Protein AF-A0A060BSP0-F1 (afdb_monomer_lite)

Organism: NCBI:txid1216061

Sequence (88 aa):
MQDISYTHPRRGISECRQKGVETAVGDIIAFCDDDCQPTPDWLHYIIQRFAYEPNLGLLGGQIINIGFSGQHAYKGRTRWAGPNGQLA

Foldseek 3Di:
DPPDDDDDDPDDDVVVVVVQVVPDDDPDDDDDDPPDDDDPCRVVVVVVVCVVPVQAQDDADFDDDPPDPPDSDRPDPPPDQDRNNNND

Radius of gyration: 15.04 Å; chains: 1; bounding box: 38×35×35 Å

Secondary structure (DSSP, 8-state):
---------SS-HHHHHHHHHHH--SSS-----TT----TTHHHHHHHHHHH-TT----------TTSTT----SS------GGG---

Structure (mmCIF, N/CA/C/O backbone):
data_AF-A0A060BSP0-F1
#
_entry.id   AF-A0A060BSP0-F1
#
loop_
_atom_site.group_PDB
_atom_site.id
_atom_site.type_symbol
_atom_site.label_atom_id
_atom_site.label_alt_id
_atom_site.label_comp_id
_atom_site.label_asym_id
_atom_site.label_entity_id
_atom_site.label_seq_id
_atom_site.pdbx_PDB_ins_code
_atom_site.Cartn_x
_atom_site.Cartn_y
_atom_site.Cartn_z
_atom_site.occupancy
_atom_site.B_iso_or_equiv
_atom_site.auth_seq_id
_atom_site.auth_comp_id
_atom_site.auth_asym_id
_atom_site.auth_atom_id
_atom_site.pdbx_PDB_model_num
ATOM 1 N N . MET A 1 1 ? -19.299 -1.197 -7.370 1.00 45.03 1 MET A N 1
ATOM 2 C CA . MET A 1 1 ? -18.559 -0.152 -8.105 1.00 45.03 1 MET A CA 1
ATOM 3 C C . MET A 1 1 ? -17.208 -0.059 -7.424 1.00 45.03 1 MET A C 1
ATOM 5 O O . MET A 1 1 ? -17.198 -0.038 -6.203 1.00 45.03 1 MET A O 1
ATOM 9 N N . GLN A 1 2 ? -16.094 -0.160 -8.148 1.00 56.88 2 GLN A N 1
ATOM 10 C CA . GLN A 1 2 ? -14.799 0.173 -7.551 1.00 56.88 2 GLN A CA 1
ATOM 11 C C . GLN A 1 2 ? -14.702 1.695 -7.546 1.00 56.88 2 GLN A C 1
ATOM 13 O O . GLN A 1 2 ? -14.704 2.306 -8.615 1.00 56.88 2 GLN A O 1
ATOM 18 N N . ASP A 1 3 ? -14.685 2.289 -6.358 1.00 80.44 3 ASP A N 1
ATOM 19 C CA . ASP A 1 3 ? -14.545 3.732 -6.197 1.00 80.44 3 ASP A CA 1
ATOM 20 C C . ASP A 1 3 ? -13.079 4.106 -6.435 1.00 80.44 3 ASP A C 1
ATOM 22 O O . ASP A 1 3 ? -12.233 4.017 -5.548 1.00 80.44 3 ASP A O 1
ATOM 26 N N . ILE A 1 4 ? -12.756 4.463 -7.679 1.00 85.25 4 ILE A N 1
ATOM 27 C CA . ILE A 1 4 ? -11.433 4.974 -8.040 1.00 85.25 4 ILE A CA 1
ATOM 28 C C . ILE A 1 4 ? -11.435 6.481 -7.789 1.00 85.25 4 ILE A C 1
ATOM 30 O O . ILE A 1 4 ? -12.088 7.238 -8.507 1.00 85.25 4 ILE A O 1
ATOM 34 N N . SER A 1 5 ? -10.681 6.924 -6.785 1.00 87.00 5 SER A N 1
ATOM 35 C CA . SER A 1 5 ? -10.432 8.342 -6.523 1.00 87.00 5 SER A CA 1
ATOM 36 C C . SER A 1 5 ? -9.021 8.731 -6.942 1.00 87.00 5 SER A C 1
ATOM 38 O O . SER A 1 5 ? -8.066 8.011 -6.654 1.00 87.00 5 SER A O 1
ATOM 40 N N . TYR A 1 6 ? -8.878 9.901 -7.560 1.00 86.56 6 TYR A N 1
ATOM 41 C CA . TYR A 1 6 ? -7.592 10.430 -7.992 1.00 86.56 6 TYR A CA 1
ATOM 42 C C . TYR A 1 6 ? -7.286 11.756 -7.278 1.00 86.56 6 TYR A C 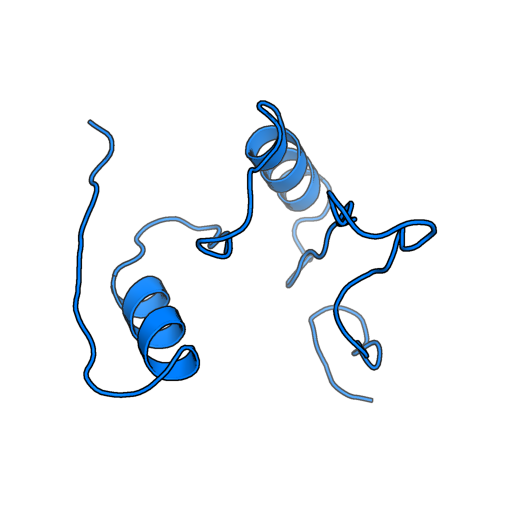1
ATOM 44 O O . TYR A 1 6 ? -8.156 12.620 -7.180 1.00 86.56 6 TYR A O 1
ATOM 52 N N . THR A 1 7 ? -6.045 11.951 -6.812 1.00 85.19 7 THR A N 1
ATOM 53 C CA . THR A 1 7 ? -5.582 13.231 -6.240 1.00 85.19 7 THR A CA 1
ATOM 54 C C . THR A 1 7 ? -4.172 13.579 -6.729 1.00 85.19 7 THR A C 1
ATOM 56 O O . THR A 1 7 ? -3.352 12.686 -6.917 1.00 85.19 7 THR A O 1
ATOM 59 N N . HIS A 1 8 ? -3.884 14.873 -6.920 1.00 85.06 8 HIS A N 1
ATOM 60 C CA . HIS A 1 8 ? -2.560 15.393 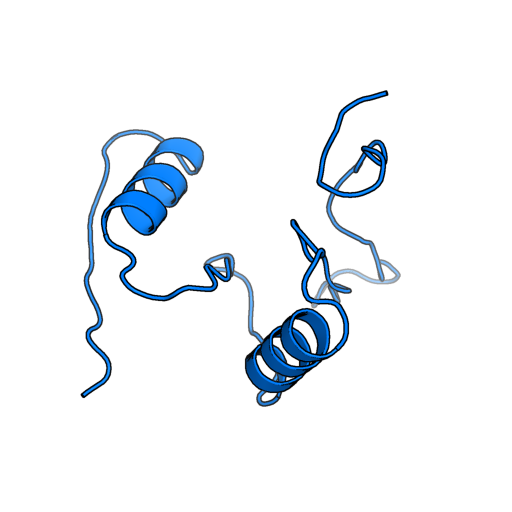-7.300 1.00 85.06 8 HIS A CA 1
ATOM 61 C C . HIS A 1 8 ? -1.951 16.213 -6.146 1.00 85.06 8 HIS A C 1
ATOM 63 O O . HIS A 1 8 ? -2.062 17.445 -6.141 1.00 85.06 8 HIS A O 1
ATOM 69 N N . PRO A 1 9 ? -1.347 15.577 -5.129 1.00 83.25 9 PRO A N 1
ATOM 70 C CA . PRO A 1 9 ? -0.603 16.302 -4.105 1.00 83.25 9 PRO A CA 1
ATOM 71 C C . PRO A 1 9 ? 0.614 17.016 -4.713 1.00 83.25 9 PRO A C 1
ATOM 73 O O . PRO A 1 9 ? 1.102 16.670 -5.789 1.00 83.25 9 PRO A O 1
ATOM 76 N N . ARG A 1 10 ? 1.087 18.067 -4.039 1.00 83.31 10 ARG A N 1
ATOM 77 C CA 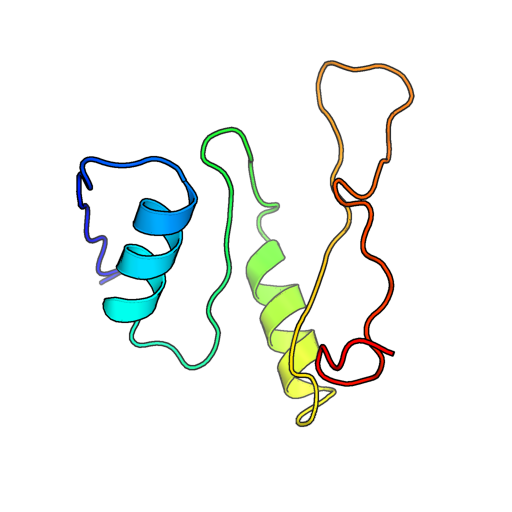. ARG A 1 10 ? 2.119 18.969 -4.582 1.00 83.31 10 ARG A CA 1
ATOM 78 C C . ARG A 1 10 ? 3.540 18.513 -4.258 1.00 83.31 10 ARG A C 1
ATOM 80 O O . ARG A 1 10 ? 4.490 19.039 -4.833 1.00 83.31 10 ARG A O 1
ATOM 87 N N . ARG A 1 11 ? 3.704 17.601 -3.305 1.00 78.75 11 ARG A N 1
ATOM 88 C CA . ARG A 1 11 ? 4.981 17.106 -2.788 1.00 78.75 11 ARG A CA 1
ATOM 89 C C . ARG A 1 11 ? 5.048 15.598 -3.013 1.00 78.75 11 ARG A C 1
ATOM 91 O O . ARG A 1 11 ? 4.026 14.952 -3.191 1.00 78.75 11 ARG A O 1
ATOM 98 N N . GLY A 1 12 ? 6.272 15.075 -3.080 1.00 87.75 12 GLY A N 1
ATOM 99 C CA . GLY A 1 12 ? 6.578 13.739 -3.606 1.00 87.75 12 GLY A CA 1
ATOM 100 C C . GLY A 1 12 ? 5.899 12.552 -2.907 1.00 87.75 12 GLY A C 1
ATOM 101 O O . GLY A 1 12 ? 5.009 12.696 -2.077 1.00 87.75 12 GLY A O 1
ATOM 102 N N . ILE A 1 13 ? 6.372 11.345 -3.222 1.00 87.88 13 ILE A N 1
ATOM 103 C CA . ILE A 1 13 ? 5.676 10.073 -2.953 1.00 87.88 13 ILE A CA 1
ATOM 104 C C . ILE A 1 13 ? 5.124 9.887 -1.528 1.00 87.88 13 ILE A C 1
ATOM 106 O O . ILE A 1 13 ? 4.072 9.275 -1.365 1.00 87.88 13 ILE A O 1
ATOM 110 N N . SER A 1 14 ? 5.777 10.425 -0.494 1.00 90.12 14 SER A N 1
ATOM 111 C CA . SER A 1 14 ? 5.273 10.352 0.883 1.00 90.12 14 SER A CA 1
ATOM 112 C C . SER A 1 14 ? 3.931 11.070 1.065 1.00 90.12 14 SER A C 1
ATOM 114 O O . SER A 1 14 ? 3.050 10.527 1.724 1.00 90.12 14 SER A O 1
ATOM 116 N N . GLU A 1 15 ? 3.743 12.249 0.460 1.00 92.06 15 GLU A N 1
ATOM 117 C CA . GLU A 1 15 ? 2.461 12.971 0.507 1.00 92.06 15 GLU A CA 1
ATOM 118 C C . GLU A 1 15 ? 1.394 12.232 -0.316 1.00 92.06 15 GLU A C 1
ATOM 120 O O . GLU A 1 15 ? 0.251 12.130 0.122 1.00 92.06 15 GLU A O 1
ATOM 125 N N . CYS A 1 16 ? 1.772 11.621 -1.448 1.00 91.06 16 CYS A N 1
ATOM 126 C CA . CYS A 1 16 ? 0.878 10.744 -2.215 1.00 91.06 16 CYS A CA 1
ATOM 127 C C . CYS A 1 16 ? 0.370 9.565 -1.379 1.00 91.06 16 CYS A C 1
ATOM 129 O O . CYS A 1 16 ? -0.835 9.320 -1.331 1.00 91.06 16 CYS A O 1
ATOM 131 N N . ARG A 1 17 ? 1.272 8.855 -0.688 1.00 92.00 17 ARG A N 1
ATOM 132 C CA . ARG A 1 17 ? 0.902 7.717 0.167 1.00 92.00 17 ARG A CA 1
ATOM 133 C C . ARG A 1 17 ? 0.040 8.161 1.344 1.00 92.00 17 ARG A C 1
ATOM 135 O O . ARG A 1 17 ? -0.983 7.533 1.591 1.00 92.00 17 ARG A O 1
ATOM 142 N N . GLN A 1 18 ? 0.412 9.255 2.011 1.00 93.50 18 GLN A N 1
ATOM 143 C CA . GLN A 1 18 ? -0.381 9.862 3.084 1.00 93.50 18 GLN A CA 1
ATOM 144 C C . GLN A 1 18 ? -1.810 10.145 2.604 1.00 93.50 18 GLN A C 1
ATOM 146 O O . GLN A 1 18 ? -2.770 9.741 3.256 1.00 93.50 18 GLN A O 1
ATOM 151 N N . LYS A 1 19 ? -1.966 10.769 1.428 1.00 92.88 19 LYS A N 1
ATOM 152 C CA . LYS A 1 19 ? -3.290 11.107 0.906 1.00 92.88 19 LYS A CA 1
ATOM 153 C C . LYS A 1 19 ? -4.118 9.879 0.530 1.00 92.88 19 LYS A C 1
ATOM 155 O O . LYS A 1 19 ? -5.325 9.859 0.767 1.00 92.88 19 LYS A O 1
ATOM 160 N N . GLY A 1 20 ? -3.470 8.852 -0.017 1.00 91.56 20 GLY A N 1
ATOM 161 C CA . GLY A 1 20 ? -4.102 7.559 -0.273 1.00 91.56 20 GLY A CA 1
ATOM 162 C C . GLY A 1 20 ? -4.625 6.912 1.011 1.00 91.56 20 GLY A C 1
ATOM 163 O O . GLY A 1 20 ? -5.770 6.479 1.050 1.00 91.56 20 GLY A O 1
ATOM 164 N N . VAL A 1 21 ? -3.837 6.923 2.090 1.00 93.56 21 VAL A N 1
ATOM 165 C CA . VAL A 1 21 ? -4.255 6.388 3.399 1.00 93.56 21 VAL A CA 1
ATOM 166 C C . VAL A 1 21 ? -5.440 7.159 3.976 1.00 93.56 21 VAL A C 1
ATOM 168 O O . VAL A 1 21 ? -6.397 6.544 4.424 1.00 93.56 21 VAL A O 1
ATOM 171 N N . GLU A 1 22 ? -5.414 8.493 3.928 1.00 93.25 22 GLU A N 1
ATOM 172 C CA . GLU A 1 22 ? -6.503 9.343 4.442 1.00 93.25 22 GLU A CA 1
ATOM 173 C C . GLU A 1 22 ? -7.846 9.140 3.725 1.00 93.25 22 GLU A C 1
ATOM 175 O O . GLU A 1 22 ? -8.889 9.498 4.266 1.00 93.25 22 GLU A O 1
ATOM 180 N N . THR A 1 23 ? -7.820 8.638 2.489 1.00 91.00 23 THR A N 1
ATOM 181 C CA . THR A 1 23 ? -9.014 8.453 1.649 1.00 91.00 23 THR A CA 1
ATOM 182 C C . THR A 1 23 ? -9.468 6.999 1.561 1.00 91.00 23 THR A C 1
ATOM 184 O O . THR A 1 23 ? -10.605 6.743 1.169 1.00 91.00 23 THR A O 1
ATOM 187 N N . ALA A 1 24 ? -8.610 6.047 1.935 1.00 92.81 24 ALA A N 1
ATOM 188 C CA . ALA A 1 24 ? -8.943 4.634 1.961 1.00 92.81 24 ALA A CA 1
ATOM 189 C C . ALA A 1 24 ? -10.012 4.333 3.023 1.00 92.81 24 ALA A C 1
ATOM 191 O O . ALA A 1 24 ? -9.989 4.871 4.127 1.00 92.81 24 ALA A O 1
ATOM 192 N N . VAL A 1 25 ? -10.934 3.431 2.685 1.00 92.62 25 VAL A N 1
ATOM 193 C CA . VAL A 1 25 ? -12.058 3.034 3.555 1.00 92.62 25 VAL A CA 1
ATOM 194 C C . VAL A 1 25 ? -12.031 1.555 3.950 1.00 92.62 25 VAL A C 1
ATOM 196 O O . VAL A 1 25 ? -12.914 1.099 4.668 1.00 92.62 25 VAL A O 1
ATOM 199 N N . GLY A 1 26 ? -11.059 0.790 3.445 1.00 91.81 26 GLY A N 1
ATOM 200 C CA . GLY A 1 26 ? -10.923 -0.638 3.732 1.00 91.81 26 GLY A CA 1
ATOM 201 C C . GLY A 1 26 ? -10.060 -0.915 4.962 1.00 91.81 26 GLY A C 1
ATOM 202 O O . GLY A 1 26 ? -9.184 -0.123 5.300 1.00 91.81 26 GLY A O 1
ATOM 203 N N . ASP A 1 27 ? -10.258 -2.085 5.573 1.00 93.75 27 ASP A N 1
ATOM 204 C CA . ASP A 1 27 ? -9.484 -2.533 6.743 1.00 93.75 27 ASP A CA 1
ATOM 205 C C . ASP A 1 27 ? -8.011 -2.834 6.415 1.00 93.75 27 ASP A C 1
ATOM 207 O O . ASP A 1 27 ? -7.144 -2.801 7.286 1.00 93.75 27 ASP A O 1
ATOM 211 N N . ILE A 1 28 ? -7.720 -3.134 5.144 1.00 94.38 28 ILE A N 1
ATOM 212 C CA . ILE A 1 28 ? -6.377 -3.414 4.633 1.00 94.38 28 ILE A CA 1
ATOM 213 C C . ILE A 1 28 ? -6.028 -2.363 3.581 1.00 94.38 28 ILE A C 1
ATOM 215 O O . ILE A 1 28 ? -6.732 -2.212 2.581 1.00 94.38 28 ILE A O 1
ATOM 219 N N . ILE A 1 29 ? -4.893 -1.687 3.772 1.00 95.00 29 ILE A N 1
ATOM 220 C CA . ILE A 1 29 ? -4.318 -0.765 2.789 1.00 95.00 29 ILE A CA 1
ATOM 221 C C . ILE A 1 29 ? -3.158 -1.469 2.084 1.00 95.00 29 ILE A C 1
ATOM 223 O O . ILE A 1 29 ? -2.147 -1.795 2.705 1.00 95.00 29 ILE A O 1
ATOM 227 N N . ALA A 1 30 ? -3.296 -1.686 0.776 1.00 94.38 30 ALA A N 1
ATOM 228 C CA . ALA A 1 30 ? -2.260 -2.275 -0.065 1.00 94.38 30 ALA A CA 1
ATOM 229 C C . ALA A 1 30 ? -1.663 -1.209 -0.993 1.00 94.38 30 ALA A C 1
ATOM 231 O O . ALA A 1 30 ? -2.385 -0.548 -1.737 1.00 94.38 30 ALA A O 1
ATOM 232 N N . PHE A 1 31 ? -0.339 -1.050 -0.966 1.00 92.75 31 PHE A N 1
ATOM 233 C CA . PHE A 1 31 ? 0.366 -0.126 -1.852 1.00 92.75 31 PHE A CA 1
ATOM 234 C C . PHE A 1 31 ? 0.926 -0.856 -3.073 1.00 92.75 31 PHE A C 1
ATOM 236 O O . PHE A 1 31 ? 1.567 -1.896 -2.930 1.00 92.75 31 PHE A O 1
ATOM 243 N N . CYS A 1 32 ? 0.749 -0.262 -4.251 1.00 91.44 32 CYS A N 1
ATOM 244 C CA . CYS A 1 32 ? 1.440 -0.629 -5.482 1.00 91.44 32 CYS A CA 1
ATOM 245 C C . CYS A 1 32 ? 2.062 0.637 -6.074 1.00 91.44 32 CYS A C 1
ATOM 247 O O . CYS A 1 32 ? 1.403 1.678 -6.100 1.00 91.44 32 CYS A O 1
ATOM 249 N N . ASP A 1 33 ? 3.317 0.553 -6.508 1.00 89.06 33 ASP A N 1
ATOM 250 C CA . ASP A 1 33 ? 3.959 1.657 -7.221 1.00 89.06 33 ASP A CA 1
ATOM 251 C C . ASP A 1 33 ? 3.381 1.759 -8.645 1.00 89.06 33 ASP A C 1
ATOM 253 O O . ASP A 1 33 ? 2.828 0.790 -9.175 1.00 89.06 33 ASP A O 1
ATOM 257 N N . ASP A 1 34 ? 3.463 2.942 -9.250 1.00 90.56 34 ASP A N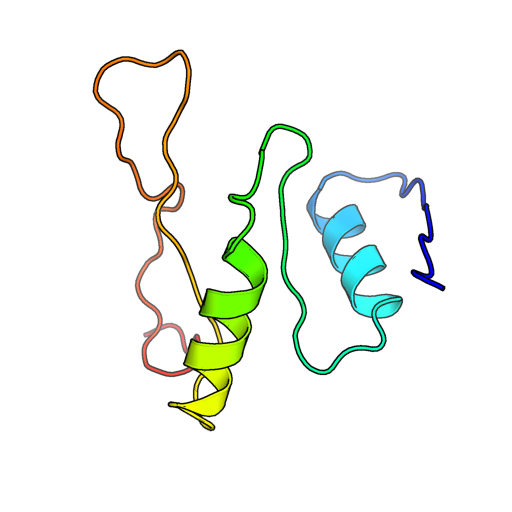 1
ATOM 258 C CA . ASP A 1 34 ? 2.910 3.235 -10.579 1.00 90.56 34 ASP A CA 1
ATOM 259 C C . ASP A 1 34 ? 3.687 2.565 -11.723 1.00 90.56 34 ASP A C 1
ATOM 261 O O . ASP A 1 34 ? 3.165 2.416 -12.827 1.00 90.56 34 ASP A O 1
ATOM 265 N N . ASP A 1 35 ? 4.908 2.113 -11.442 1.00 89.38 35 ASP A N 1
ATOM 266 C CA . ASP A 1 35 ? 5.760 1.323 -12.329 1.00 89.38 35 ASP A CA 1
ATOM 267 C C . ASP A 1 35 ? 5.690 -0.193 -12.060 1.00 89.38 35 ASP A C 1
ATOM 269 O O . ASP A 1 35 ? 6.444 -0.969 -12.653 1.00 89.38 35 ASP A O 1
ATOM 273 N N . CYS A 1 36 ? 4.782 -0.634 -11.182 1.00 90.88 36 CYS A N 1
ATOM 274 C CA . CYS A 1 36 ? 4.621 -2.032 -10.802 1.00 90.88 36 CYS A CA 1
ATOM 275 C C . CYS A 1 36 ? 3.323 -2.637 -11.345 1.00 90.88 36 CYS A C 1
ATOM 277 O O . CYS A 1 36 ? 2.273 -2.000 -11.398 1.00 90.88 36 CYS A O 1
ATOM 279 N N . GLN A 1 37 ? 3.386 -3.925 -11.690 1.00 92.25 37 GLN A N 1
ATOM 280 C CA . GLN A 1 37 ? 2.220 -4.711 -12.078 1.00 92.25 37 GLN A CA 1
ATOM 281 C C . GLN A 1 37 ? 2.005 -5.855 -11.076 1.00 92.25 37 GLN A C 1
ATOM 283 O O . GLN A 1 37 ? 2.801 -6.799 -11.051 1.00 92.25 37 GLN A O 1
ATOM 288 N N . PRO A 1 38 ? 0.941 -5.806 -10.254 1.00 93.00 38 PRO A N 1
ATOM 289 C CA . PRO A 1 38 ? 0.569 -6.919 -9.391 1.00 93.00 38 PRO A CA 1
ATOM 290 C C . PRO A 1 38 ? 0.190 -8.163 -10.198 1.00 93.00 38 PRO A C 1
ATOM 292 O O . PRO A 1 38 ? -0.379 -8.066 -11.289 1.00 93.00 38 PRO A O 1
ATOM 295 N N . THR A 1 39 ? 0.450 -9.346 -9.641 1.00 92.50 39 THR A N 1
ATOM 296 C CA . THR A 1 39 ? -0.118 -10.583 -10.191 1.00 92.50 39 THR A CA 1
ATOM 297 C C . THR A 1 39 ? -1.641 -10.597 -9.995 1.00 92.50 39 THR A C 1
ATOM 299 O O . THR A 1 39 ? -2.139 -9.960 -9.061 1.00 92.50 39 THR A O 1
ATOM 302 N N . PRO A 1 40 ? -2.406 -11.341 -10.818 1.00 95.31 40 PRO A N 1
ATOM 303 C CA . PRO A 1 40 ? -3.863 -11.423 -10.668 1.00 95.31 40 PRO A CA 1
ATOM 304 C C . PRO A 1 40 ? -4.323 -11.839 -9.260 1.00 95.31 40 PRO A C 1
ATOM 306 O O . PRO A 1 40 ? -5.317 -11.319 -8.759 1.00 95.31 40 PRO A O 1
ATOM 309 N N . ASP A 1 41 ? -3.556 -12.707 -8.594 1.00 95.38 41 ASP A N 1
ATOM 310 C CA . ASP A 1 41 ? -3.868 -13.236 -7.259 1.00 95.38 41 ASP A CA 1
ATOM 311 C C . ASP A 1 41 ? -3.258 -12.419 -6.104 1.00 95.38 41 ASP A C 1
ATOM 313 O O . ASP A 1 41 ? -3.333 -12.816 -4.940 1.00 95.38 41 ASP A O 1
ATOM 317 N N . TRP A 1 42 ? -2.639 -11.270 -6.388 1.00 94.25 42 TRP A N 1
ATOM 318 C CA . TRP A 1 42 ? -1.891 -10.493 -5.394 1.00 94.25 42 TRP A CA 1
ATOM 319 C C . TRP A 1 42 ? -2.728 -10.124 -4.160 1.00 94.25 42 TRP A C 1
ATOM 321 O O . TRP A 1 42 ? -2.321 -10.392 -3.028 1.00 94.25 42 TRP A O 1
ATOM 331 N N . LEU A 1 43 ? -3.932 -9.582 -4.364 1.00 95.12 43 LEU A N 1
ATOM 332 C CA . LEU A 1 43 ? -4.834 -9.230 -3.262 1.00 95.12 43 LEU A CA 1
ATOM 333 C C . LEU A 1 43 ? -5.355 -10.464 -2.516 1.00 95.12 43 LEU A C 1
ATOM 335 O O . LEU A 1 43 ? -5.532 -10.409 -1.301 1.00 95.12 43 LEU A O 1
ATOM 339 N N . HIS A 1 44 ? -5.565 -11.583 -3.217 1.00 96.25 44 HIS A N 1
ATOM 340 C CA . HIS A 1 44 ? -6.025 -12.830 -2.607 1.00 96.25 44 HIS A CA 1
ATOM 341 C C . HIS A 1 44 ? -5.028 -13.332 -1.557 1.00 96.25 44 HIS A C 1
ATOM 343 O O . HIS A 1 44 ? -5.421 -13.630 -0.428 1.00 96.25 44 HIS A O 1
ATOM 349 N N . TYR A 1 45 ? -3.735 -13.346 -1.889 1.00 94.88 45 TYR A N 1
ATOM 350 C CA . TYR A 1 45 ? -2.692 -13.754 -0.948 1.00 94.88 45 TYR A CA 1
ATOM 351 C C . TYR A 1 45 ? -2.543 -12.793 0.234 1.00 94.88 45 TYR A C 1
ATOM 353 O O . TYR A 1 45 ? -2.358 -13.248 1.363 1.00 94.88 45 TYR A O 1
ATOM 361 N N . ILE A 1 46 ? -2.667 -11.481 0.003 1.00 95.12 46 ILE A N 1
ATOM 362 C CA . ILE A 1 46 ? -2.648 -10.482 1.082 1.00 95.12 46 ILE A CA 1
ATOM 363 C C . ILE A 1 46 ? -3.787 -10.754 2.072 1.00 95.12 46 ILE A C 1
ATOM 365 O O . ILE A 1 46 ? -3.540 -10.895 3.269 1.00 95.12 46 ILE A O 1
ATOM 369 N N . ILE A 1 47 ? -5.019 -10.886 1.575 1.00 96.12 47 ILE A N 1
ATOM 370 C CA . ILE A 1 47 ? -6.208 -11.119 2.405 1.00 96.12 47 ILE A CA 1
ATOM 371 C C . ILE A 1 47 ? -6.080 -12.434 3.178 1.00 96.12 47 ILE A C 1
ATOM 373 O O . ILE A 1 47 ? -6.309 -12.455 4.387 1.00 96.12 47 ILE A O 1
ATOM 377 N N . GLN A 1 48 ? -5.667 -13.520 2.514 1.00 96.69 48 GLN A N 1
ATOM 378 C CA . GLN A 1 48 ? -5.450 -14.807 3.180 1.00 96.69 48 GLN A CA 1
ATOM 379 C C . GLN A 1 48 ? -4.442 -14.703 4.324 1.00 96.69 48 GLN A C 1
ATOM 381 O O . GLN A 1 48 ? -4.649 -15.301 5.379 1.00 96.69 48 GLN A O 1
ATOM 386 N N . ARG A 1 49 ? -3.361 -13.938 4.140 1.00 95.50 49 ARG A N 1
ATOM 387 C CA . ARG A 1 49 ? -2.318 -13.808 5.155 1.00 95.50 49 ARG A CA 1
ATOM 388 C C . ARG A 1 49 ? -2.806 -13.062 6.398 1.00 95.50 49 ARG A C 1
ATOM 390 O O . ARG A 1 49 ? -2.546 -13.538 7.500 1.00 95.50 49 ARG A O 1
ATOM 397 N N . PHE A 1 50 ? -3.540 -11.961 6.235 1.00 95.25 50 PHE A N 1
ATOM 398 C CA . PHE A 1 50 ? -4.151 -11.238 7.361 1.00 95.25 50 PHE A CA 1
ATOM 399 C C . PHE A 1 50 ? -5.258 -12.047 8.051 1.00 95.25 50 PHE A C 1
ATOM 401 O O . PHE A 1 50 ? -5.377 -12.001 9.271 1.00 95.25 50 PHE A O 1
ATOM 408 N N . ALA A 1 51 ? -6.034 -12.834 7.299 1.00 95.88 51 ALA A N 1
ATOM 409 C CA . ALA A 1 51 ? -7.037 -13.725 7.881 1.00 95.88 51 ALA A CA 1
ATOM 410 C C . ALA A 1 51 ? -6.404 -14.855 8.713 1.00 95.88 51 ALA A C 1
ATOM 412 O O . ALA A 1 51 ? -6.934 -15.233 9.756 1.00 95.88 51 ALA A O 1
ATOM 413 N N . TYR A 1 52 ? -5.269 -15.391 8.256 1.00 96.94 52 TYR A N 1
ATOM 414 C CA . TYR A 1 52 ? -4.542 -16.459 8.942 1.00 96.94 52 TYR A CA 1
ATOM 415 C C . TYR A 1 52 ? -3.801 -15.970 10.198 1.00 96.94 52 TYR A C 1
ATOM 417 O O . TYR A 1 52 ? -3.728 -16.695 11.189 1.00 96.94 52 TYR A O 1
ATOM 425 N N . GLU A 1 53 ? -3.276 -14.742 10.186 1.00 95.19 53 GLU A N 1
ATOM 426 C CA . GLU A 1 53 ? -2.568 -14.129 11.317 1.00 95.19 53 GLU A CA 1
ATOM 427 C C . GLU A 1 53 ? -3.234 -12.805 11.737 1.00 95.19 53 GLU A C 1
ATOM 429 O O . GLU A 1 53 ? -2.763 -11.736 11.348 1.00 95.19 53 GLU A O 1
ATOM 434 N N . PRO A 1 54 ? -4.283 -12.840 12.587 1.00 91.50 54 PRO A N 1
ATOM 435 C CA . PRO A 1 54 ? -5.045 -11.643 12.971 1.00 91.50 54 PRO A CA 1
ATOM 436 C C . PRO A 1 54 ? -4.233 -10.549 13.678 1.00 91.50 54 PRO A C 1
ATOM 438 O O . PRO A 1 54 ? -4.661 -9.402 13.735 1.00 91.50 54 PRO A O 1
ATOM 441 N N . ASN A 1 55 ? -3.068 -10.899 14.232 1.00 91.62 55 ASN A N 1
ATOM 442 C CA . ASN A 1 55 ? -2.167 -9.956 14.896 1.00 91.62 55 ASN A CA 1
ATOM 443 C C . ASN A 1 55 ? -1.120 -9.349 13.947 1.00 91.62 55 ASN A C 1
ATOM 445 O O . ASN A 1 55 ? -0.273 -8.592 14.407 1.00 91.62 55 ASN A O 1
ATOM 449 N N . LEU A 1 56 ? -1.114 -9.701 12.657 1.00 89.94 56 LEU A N 1
ATOM 450 C CA . LEU A 1 56 ? -0.148 -9.182 11.693 1.00 89.94 56 LEU A CA 1
ATOM 451 C C . LEU A 1 56 ? -0.408 -7.694 11.427 1.00 89.94 56 LEU A C 1
ATOM 453 O O . LEU A 1 56 ? -1.467 -7.332 10.931 1.00 89.94 56 LEU A O 1
ATOM 457 N N . GLY A 1 57 ? 0.569 -6.831 11.719 1.00 90.00 57 GLY A N 1
ATOM 458 C CA . GLY A 1 57 ? 0.448 -5.389 11.455 1.00 90.00 57 GLY A CA 1
ATOM 459 C C . GLY A 1 57 ? 0.888 -4.939 10.055 1.00 90.00 57 GLY A C 1
ATOM 460 O O . GLY A 1 57 ? 0.400 -3.933 9.551 1.00 90.00 57 GLY A O 1
ATOM 461 N N . LEU A 1 58 ? 1.829 -5.649 9.423 1.00 92.19 58 LEU A N 1
ATOM 462 C CA . LEU A 1 58 ? 2.427 -5.267 8.138 1.00 92.19 58 LEU A CA 1
ATOM 463 C C . LEU A 1 58 ? 2.801 -6.507 7.327 1.00 92.19 58 LEU A C 1
ATOM 465 O O . LEU A 1 58 ? 3.294 -7.489 7.879 1.00 92.19 58 LEU A O 1
ATOM 469 N N . LEU A 1 59 ? 2.638 -6.425 6.007 1.00 89.00 59 LEU A N 1
ATOM 470 C CA . LEU A 1 59 ? 2.989 -7.488 5.070 1.00 89.00 59 LEU A CA 1
ATOM 471 C C . LEU A 1 59 ? 3.852 -6.931 3.934 1.00 89.00 59 LEU A C 1
ATOM 473 O O . LEU A 1 59 ? 3.487 -5.953 3.287 1.00 89.00 59 LEU A O 1
ATOM 477 N N . GLY A 1 60 ? 4.994 -7.574 3.690 1.00 87.88 60 GLY A N 1
ATOM 478 C CA . GLY A 1 60 ? 5.838 -7.349 2.517 1.00 87.88 60 GLY A CA 1
ATOM 479 C C . GLY A 1 60 ? 5.790 -8.548 1.572 1.00 87.88 60 GLY A C 1
ATOM 480 O O . GLY A 1 60 ? 5.511 -9.667 2.000 1.00 87.88 60 GLY A O 1
ATOM 481 N N . GLY A 1 61 ? 6.075 -8.317 0.291 1.00 82.62 61 GLY A N 1
ATOM 482 C CA . GLY A 1 61 ? 6.084 -9.354 -0.740 1.00 82.62 61 GLY A CA 1
ATOM 483 C C . GLY A 1 61 ? 7.384 -9.385 -1.537 1.00 82.62 61 GLY A C 1
ATOM 484 O O . GLY A 1 61 ? 8.220 -8.484 -1.449 1.00 82.62 61 GLY A O 1
ATOM 485 N N . GLN A 1 62 ? 7.545 -10.440 -2.332 1.00 82.12 62 GLN A N 1
ATOM 486 C CA . GLN A 1 62 ? 8.624 -10.535 -3.307 1.00 82.12 62 GLN A CA 1
ATOM 487 C C . GLN A 1 62 ? 8.344 -9.610 -4.498 1.00 82.12 62 GLN A C 1
ATOM 489 O O . GLN A 1 62 ? 7.214 -9.522 -4.972 1.00 82.12 62 GLN A O 1
ATOM 494 N N . ILE A 1 63 ? 9.395 -8.970 -5.011 1.00 82.62 63 ILE A N 1
ATOM 495 C CA . ILE A 1 63 ? 9.352 -8.162 -6.232 1.00 82.62 63 ILE A CA 1
ATOM 496 C C . ILE A 1 63 ? 10.284 -8.804 -7.260 1.00 82.62 63 ILE A C 1
ATOM 498 O O . ILE A 1 63 ? 11.394 -9.233 -6.932 1.00 82.62 63 ILE A O 1
ATOM 502 N N . ILE A 1 64 ? 9.829 -8.874 -8.509 1.00 83.25 64 ILE A N 1
ATOM 503 C CA . ILE A 1 64 ? 10.638 -9.297 -9.652 1.00 83.25 64 ILE A CA 1
ATOM 504 C C . ILE A 1 64 ? 10.921 -8.048 -10.482 1.00 83.25 64 ILE A C 1
ATOM 506 O O . ILE A 1 64 ? 9.996 -7.431 -11.004 1.00 83.25 64 ILE A O 1
ATOM 510 N N . ASN A 1 65 ? 12.193 -7.664 -10.601 1.00 82.50 65 ASN A N 1
ATOM 511 C CA . ASN A 1 65 ? 12.570 -6.519 -11.427 1.00 82.50 65 ASN A CA 1
ATOM 512 C C . ASN A 1 65 ? 12.635 -6.949 -12.896 1.00 82.50 65 ASN A C 1
ATOM 514 O O . ASN A 1 65 ? 13.535 -7.684 -13.302 1.00 82.50 65 ASN A O 1
ATOM 518 N N . ILE A 1 66 ? 11.678 -6.488 -13.698 1.00 81.44 66 ILE A N 1
ATOM 519 C CA . ILE A 1 66 ? 11.652 -6.743 -15.140 1.00 81.44 66 ILE A CA 1
ATOM 520 C C . ILE A 1 66 ? 12.671 -5.818 -15.821 1.00 81.44 66 ILE A C 1
ATOM 522 O O . ILE A 1 66 ? 12.745 -4.634 -15.509 1.00 81.44 66 ILE A O 1
ATOM 526 N N . GLY A 1 67 ? 13.478 -6.356 -16.740 1.00 77.56 67 GLY A N 1
ATOM 527 C CA . GLY A 1 67 ? 14.483 -5.579 -17.482 1.00 77.56 67 GLY A CA 1
ATOM 528 C C . GLY A 1 67 ? 15.831 -5.399 -16.772 1.00 77.56 67 GLY A C 1
ATOM 529 O O . GLY A 1 67 ? 16.735 -4.790 -17.337 1.00 77.56 67 GLY A O 1
ATOM 530 N N . PHE A 1 68 ? 16.006 -5.977 -15.579 1.00 70.88 68 PHE A N 1
ATOM 531 C CA . PHE A 1 68 ? 17.269 -5.973 -14.838 1.00 70.88 68 PHE A CA 1
ATOM 532 C C . PHE A 1 68 ? 17.700 -7.418 -14.551 1.00 70.88 68 PHE A C 1
ATOM 534 O O . PHE A 1 68 ? 17.048 -8.137 -13.796 1.00 70.88 68 PHE A O 1
ATOM 541 N N . SER A 1 69 ? 18.797 -7.878 -15.158 1.00 61.91 69 SER A N 1
ATOM 542 C CA . SER A 1 69 ? 19.284 -9.250 -14.960 1.00 61.91 69 SER A CA 1
ATOM 543 C C . SER A 1 69 ? 19.737 -9.486 -13.513 1.00 61.91 69 SER A C 1
ATOM 545 O O . SER A 1 69 ? 20.563 -8.735 -12.995 1.00 61.91 69 SER A O 1
ATOM 547 N N . GLY A 1 70 ? 19.254 -10.563 -12.883 1.00 57.09 70 GLY A N 1
ATOM 548 C CA . GLY A 1 70 ? 19.801 -11.079 -11.620 1.00 57.09 70 GLY A CA 1
ATOM 549 C C . GLY A 1 70 ? 19.291 -10.427 -10.329 1.00 57.09 70 GLY A C 1
ATOM 550 O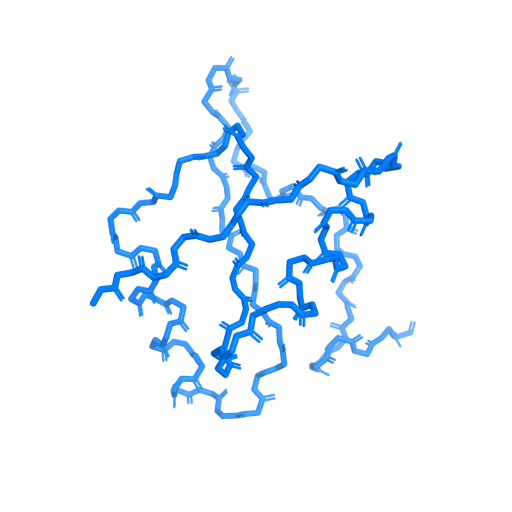 O . GLY A 1 70 ? 19.846 -10.701 -9.270 1.00 57.09 70 GLY A O 1
ATOM 551 N N . GLN A 1 71 ? 18.240 -9.599 -10.369 1.00 54.38 71 GLN A N 1
ATOM 552 C CA . GLN A 1 71 ? 17.686 -8.960 -9.166 1.00 54.38 71 GLN A CA 1
ATOM 553 C C . GLN A 1 71 ? 16.288 -9.479 -8.807 1.00 54.38 71 GLN A C 1
ATOM 555 O O . GLN A 1 71 ? 15.282 -8.790 -8.981 1.00 54.38 71 GLN A O 1
ATOM 560 N N . HIS A 1 72 ? 16.235 -10.668 -8.201 1.00 51.91 72 HIS A N 1
ATOM 561 C CA . HIS A 1 72 ? 15.131 -11.052 -7.309 1.00 51.91 72 HIS A CA 1
ATOM 562 C C . HIS A 1 72 ? 15.376 -10.376 -5.953 1.00 51.91 72 HIS A C 1
ATOM 564 O O . HIS A 1 72 ? 15.755 -11.015 -4.975 1.00 51.91 72 HIS A O 1
ATOM 570 N N . ALA A 1 73 ? 15.294 -9.048 -5.928 1.00 53.31 73 ALA A N 1
ATOM 571 C CA . ALA A 1 73 ? 15.579 -8.264 -4.739 1.00 53.31 73 ALA A CA 1
ATOM 572 C C . ALA A 1 73 ? 14.270 -7.894 -4.044 1.00 53.31 73 ALA A C 1
ATOM 574 O O . ALA A 1 73 ? 13.370 -7.325 -4.661 1.00 53.31 73 ALA A O 1
ATOM 575 N N . TYR A 1 74 ? 14.198 -8.132 -2.736 1.00 52.75 74 TYR A N 1
ATOM 576 C CA . TYR A 1 74 ? 13.312 -7.349 -1.886 1.00 52.75 74 TYR A CA 1
ATOM 577 C C . TYR A 1 74 ? 13.786 -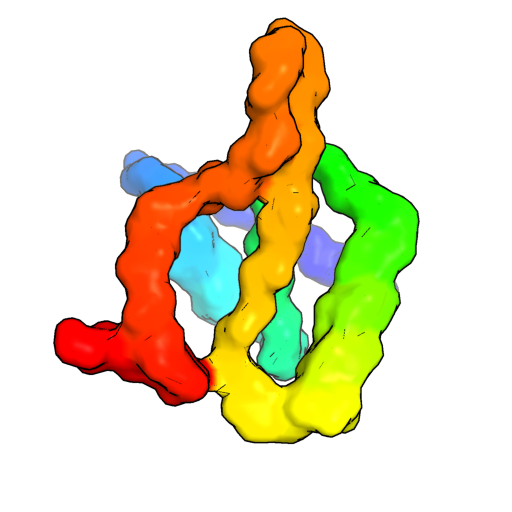5.890 -1.977 1.00 52.75 74 TYR A C 1
ATOM 579 O O . TYR A 1 74 ? 14.869 -5.551 -1.490 1.00 52.75 74 TYR A O 1
ATOM 587 N N . LYS A 1 75 ? 13.037 -5.021 -2.668 1.00 47.25 75 LYS A N 1
ATOM 588 C CA . LYS A 1 75 ? 13.331 -3.583 -2.671 1.00 47.25 75 LYS A CA 1
ATOM 589 C C . LYS A 1 75 ? 12.980 -3.029 -1.292 1.00 47.25 75 LYS A C 1
ATOM 591 O O . LYS A 1 75 ? 11.822 -2.844 -0.947 1.00 47.25 75 LYS A O 1
ATOM 596 N N . GLY A 1 76 ? 14.021 -2.796 -0.506 1.00 45.62 76 GLY A N 1
ATOM 597 C CA . GLY A 1 76 ? 13.942 -2.254 0.839 1.00 45.62 76 GLY A CA 1
ATOM 598 C C . GLY A 1 76 ? 15.081 -2.825 1.663 1.00 45.62 76 GLY A C 1
ATOM 599 O O . GLY A 1 76 ? 15.126 -4.022 1.922 1.00 45.62 76 GLY A O 1
ATOM 600 N N . ARG A 1 77 ? 16.010 -1.978 2.121 1.00 40.38 77 ARG A N 1
ATOM 601 C CA . ARG A 1 77 ? 16.775 -2.310 3.329 1.00 40.38 77 ARG A CA 1
ATOM 602 C C . ARG A 1 77 ? 15.794 -2.228 4.495 1.00 40.38 77 ARG A C 1
ATOM 604 O O . ARG A 1 77 ? 15.805 -1.266 5.255 1.00 40.38 77 ARG A O 1
ATOM 611 N N . THR A 1 78 ? 14.900 -3.202 4.597 1.00 44.78 78 THR A N 1
ATOM 612 C CA . THR A 1 78 ? 14.045 -3.359 5.761 1.00 44.78 78 THR A CA 1
ATOM 613 C C . THR A 1 78 ? 14.982 -3.830 6.860 1.00 44.78 78 THR A C 1
ATOM 615 O O . THR A 1 78 ? 15.360 -5.000 6.912 1.00 44.78 78 THR A O 1
ATOM 618 N N . ARG A 1 79 ? 15.432 -2.912 7.726 1.00 39.81 79 ARG A N 1
ATOM 619 C CA . ARG A 1 79 ? 15.792 -3.349 9.074 1.00 39.81 79 ARG A CA 1
ATOM 620 C C . ARG A 1 79 ? 14.506 -3.955 9.599 1.00 39.81 79 ARG A C 1
ATOM 622 O O . ARG A 1 79 ? 13.511 -3.243 9.696 1.00 39.81 79 ARG A O 1
ATOM 629 N N . TRP A 1 80 ? 14.506 -5.270 9.776 1.00 42.88 80 TRP A N 1
ATOM 630 C CA . TRP A 1 80 ? 13.400 -5.970 10.397 1.00 42.88 80 TRP A CA 1
ATOM 631 C C . TRP A 1 80 ? 13.113 -5.273 11.722 1.00 42.88 80 TRP A C 1
ATOM 633 O O . TRP A 1 80 ? 13.896 -5.338 12.665 1.00 42.88 80 TRP A O 1
ATOM 643 N N . ALA A 1 81 ? 12.016 -4.534 11.732 1.00 47.09 81 ALA A N 1
ATOM 644 C CA . ALA A 1 81 ? 11.294 -4.243 12.937 1.00 47.09 81 ALA A CA 1
ATOM 645 C C . ALA A 1 81 ? 10.678 -5.576 13.392 1.00 47.09 81 ALA A C 1
ATOM 647 O O . ALA A 1 81 ? 10.297 -6.386 12.543 1.00 47.09 81 ALA A O 1
ATOM 648 N N . GLY A 1 82 ? 10.649 -5.846 14.694 1.00 44.88 82 GLY A N 1
ATOM 649 C CA . GLY A 1 82 ? 10.053 -7.061 15.245 1.00 44.88 82 GLY A CA 1
ATOM 650 C C . GLY A 1 82 ? 8.578 -7.227 14.841 1.00 44.88 82 GLY A C 1
ATOM 651 O O . GLY A 1 82 ? 8.045 -6.440 14.048 1.00 44.88 82 GLY A O 1
ATOM 652 N N . PRO A 1 83 ? 7.879 -8.239 15.384 1.00 43.38 83 PRO A N 1
ATOM 653 C CA . PRO A 1 83 ? 6.442 -8.387 15.170 1.00 43.38 83 PRO A CA 1
ATOM 654 C C . PRO A 1 83 ? 5.739 -7.023 15.308 1.00 43.38 83 PRO A C 1
ATOM 656 O O . PRO A 1 83 ? 5.955 -6.316 16.290 1.00 43.38 83 PRO A O 1
ATOM 659 N N . ASN A 1 84 ? 4.946 -6.639 14.302 1.00 48.25 84 ASN A N 1
ATOM 660 C CA . ASN A 1 84 ? 4.167 -5.388 14.248 1.00 48.25 84 ASN A CA 1
ATOM 661 C C . ASN A 1 84 ? 4.927 -4.091 13.932 1.00 48.25 84 ASN A C 1
ATOM 663 O O . ASN A 1 84 ? 4.457 -3.010 14.278 1.00 48.25 84 ASN A O 1
ATOM 667 N N . GLY A 1 85 ? 6.076 -4.147 13.257 1.00 48.28 85 GLY A N 1
ATOM 668 C CA . GLY A 1 85 ? 6.729 -2.914 12.799 1.00 48.28 85 GLY A CA 1
ATOM 669 C C . GLY A 1 85 ? 7.384 -2.109 13.928 1.00 48.28 85 GLY A C 1
ATOM 670 O O . GLY A 1 85 ? 7.746 -0.951 13.725 1.00 48.28 85 GLY A O 1
ATOM 671 N N . GLN A 1 86 ? 7.604 -2.727 15.094 1.00 45.22 86 GLN A N 1
ATOM 672 C CA . GLN A 1 86 ? 8.402 -2.140 16.169 1.00 45.22 86 GLN A CA 1
ATOM 673 C C . GLN A 1 86 ? 9.892 -2.166 15.819 1.00 45.22 86 GLN A C 1
ATOM 675 O O . GLN A 1 86 ? 10.495 -3.234 15.711 1.00 45.22 86 GLN A O 1
ATOM 680 N N . LEU A 1 87 ? 10.486 -0.988 15.626 1.00 41.47 87 LEU A N 1
ATOM 681 C CA . LEU A 1 87 ? 11.936 -0.846 15.497 1.00 41.47 87 LEU A CA 1
ATOM 682 C C . LEU A 1 87 ? 12.601 -1.383 16.775 1.00 41.47 87 LEU A C 1
ATOM 684 O O . LEU A 1 87 ? 12.222 -0.971 17.871 1.00 41.47 87 LEU A O 1
ATOM 688 N N . ALA A 1 88 ? 13.542 -2.317 16.615 1.00 43.53 88 ALA A N 1
ATOM 689 C CA . ALA A 1 88 ? 14.443 -2.741 17.687 1.00 43.53 88 ALA A CA 1
ATOM 690 C C . ALA A 1 88 ? 15.442 -1.629 18.038 1.00 43.53 88 ALA A C 1
ATOM 692 O O . ALA A 1 88 ? 15.849 -0.893 17.104 1.00 43.53 88 ALA A O 1
#

InterPro domains:
  IPR001173 Glycosyltransferase 2-like [PF00535] (7-65)
  IPR029044 Nucleotide-diphospho-sugar transferases [G3DSA:3.90.550.10] (2-85)
  IPR029044 Nucleotide-diphospho-sugar transferases [SSF53448] (7-77)

pLDDT: mean 79.51, std 19.0, range [39.81, 96.94]